Protein AF-A0A4C1VPC6-F1 (afdb_monomer_lite)

Secondary structure (DSSP, 8-state):
-GGGGGT-HHHHHHHHHHHHHHGGG--HHHHGGGGG-SSS-HHHHHHHHHHTT--------SS----TTGGGTGGGT--GGGG--GGGGHHHHHTT---GGGGS-GGGGGG-HHHHHHHHHHHT----HHHHHHHTT-

Organism: Eumeta variegata (NCBI:txid151549)

pLDDT: mean 81.81, std 13.41, range [38.28, 95.94]

Radius of gyration: 16.87 Å; chains: 1; bounding box: 41×34×41 Å

Foldseek 3Di:
DVVCCVVPVVVVLVVLVVVLVVQQPQFQQVLLLCLLDPPDDQVLNVLLLVQLPDADDDDPDRTDHQDPVNSPPVVVVDDSSVRHHVCNCVNCVVVVQDPVCSVPRSVCLVVDPSNVVVSVVSVPDDPVVVVVVVVVVD

Structure (mmCIF, N/CA/C/O backbone):
data_AF-A0A4C1VPC6-F1
#
_entry.id   AF-A0A4C1VPC6-F1
#
loop_
_atom_site.group_PDB
_atom_site.id
_atom_site.type_symbol
_atom_site.label_atom_id
_atom_site.label_alt_id
_atom_site.label_comp_id
_atom_site.label_asym_id
_atom_site.label_entity_id
_atom_site.label_seq_id
_atom_site.pdbx_PDB_ins_code
_atom_site.Cartn_x
_atom_site.Cartn_y
_atom_site.Cartn_z
_atom_site.occupancy
_atom_site.B_iso_or_equiv
_atom_site.auth_seq_id
_atom_site.auth_comp_id
_atom_site.auth_asym_id
_atom_site.auth_atom_id
_atom_site.pdbx_PDB_model_num
ATOM 1 N N . MET A 1 1 ? -14.997 5.340 7.291 1.00 75.00 1 MET A N 1
ATOM 2 C CA . MET A 1 1 ? -15.372 4.822 8.629 1.00 75.00 1 MET A CA 1
ATOM 3 C C . MET A 1 1 ? -15.442 5.927 9.679 1.00 75.00 1 MET A C 1
ATOM 5 O O . MET A 1 1 ? -16.533 6.141 10.182 1.00 75.00 1 MET A O 1
ATOM 9 N N . LYS A 1 2 ? -14.388 6.727 9.920 1.00 80.25 2 LYS A N 1
ATOM 10 C CA . LYS A 1 2 ? -14.437 7.823 10.917 1.00 80.25 2 LYS A CA 1
ATOM 11 C C . LYS A 1 2 ? -15.614 8.786 10.740 1.00 80.25 2 LYS A C 1
ATOM 13 O O . LYS A 1 2 ? -16.361 9.024 11.676 1.00 80.25 2 LYS A O 1
ATOM 18 N N . ALA A 1 3 ? -15.848 9.265 9.517 1.00 86.12 3 ALA A N 1
ATOM 19 C CA . ALA A 1 3 ? -16.985 10.143 9.220 1.00 86.12 3 ALA A CA 1
ATOM 20 C C . ALA A 1 3 ? -18.351 9.492 9.543 1.00 86.12 3 ALA A C 1
ATOM 22 O O . ALA A 1 3 ? -19.269 10.169 10.000 1.00 86.12 3 ALA A O 1
ATOM 23 N N . TYR A 1 4 ? -18.466 8.168 9.383 1.00 88.88 4 TYR A N 1
ATOM 24 C CA . TYR A 1 4 ? -19.689 7.406 9.659 1.00 88.88 4 TYR A CA 1
ATOM 25 C C . TYR A 1 4 ? -19.939 7.200 11.162 1.00 88.88 4 TYR A C 1
ATOM 27 O O . TYR A 1 4 ? -21.060 6.897 11.553 1.00 88.88 4 TYR A O 1
ATOM 35 N N . GLU A 1 5 ? -18.946 7.433 12.032 1.00 88.62 5 GLU A N 1
ATOM 36 C CA . GLU A 1 5 ? -19.159 7.418 13.490 1.00 88.62 5 GLU A CA 1
ATOM 37 C C . GLU A 1 5 ? -20.192 8.460 13.939 1.00 88.62 5 GLU A C 1
ATOM 39 O O . GLU A 1 5 ? -20.821 8.279 14.980 1.00 88.62 5 GLU A O 1
ATOM 44 N N . THR A 1 6 ? -20.383 9.526 13.151 1.00 92.12 6 THR A N 1
ATOM 45 C CA . THR A 1 6 ? -21.411 10.551 13.396 1.00 92.12 6 THR A CA 1
ATOM 46 C C . THR A 1 6 ? -22.830 10.067 13.088 1.00 92.12 6 THR A C 1
ATOM 48 O O . THR A 1 6 ? -23.786 10.639 13.603 1.00 92.12 6 THR A O 1
ATOM 51 N N . VAL A 1 7 ? -22.964 9.009 12.279 1.00 95.25 7 VAL A N 1
ATOM 52 C CA . VAL A 1 7 ? -24.240 8.388 11.900 1.00 95.25 7 VAL A CA 1
ATOM 53 C C . VAL A 1 7 ? -24.546 7.217 12.829 1.00 95.25 7 VAL A C 1
ATOM 55 O O . VAL A 1 7 ? -25.583 7.204 13.483 1.00 95.25 7 VAL A O 1
ATOM 58 N N . ASP A 1 8 ? -23.627 6.253 12.923 1.00 94.50 8 ASP A N 1
ATOM 59 C CA . ASP A 1 8 ? -23.740 5.120 13.838 1.00 94.50 8 ASP A CA 1
ATOM 60 C C . ASP A 1 8 ? -22.357 4.698 14.346 1.00 94.50 8 ASP A C 1
ATOM 62 O O . ASP A 1 8 ? -21.546 4.071 13.654 1.00 94.50 8 ASP A O 1
ATOM 66 N N . LYS A 1 9 ? -22.098 5.035 15.609 1.00 90.31 9 LYS A N 1
ATOM 67 C CA . LYS A 1 9 ? -20.840 4.724 16.289 1.00 90.31 9 LYS A CA 1
ATOM 68 C C . LYS A 1 9 ? -20.622 3.222 16.467 1.00 90.31 9 LYS A C 1
ATOM 70 O O . LYS A 1 9 ? -19.478 2.774 16.432 1.00 90.31 9 LYS A O 1
ATOM 75 N N . THR A 1 10 ? -21.681 2.449 16.684 1.00 91.25 10 THR A N 1
ATOM 76 C CA . THR A 1 10 ? -21.588 1.010 16.952 1.00 91.25 10 THR A CA 1
ATOM 77 C C . THR A 1 10 ? -21.220 0.266 15.677 1.00 91.25 10 THR A C 1
ATOM 79 O O . THR A 1 10 ? -20.250 -0.492 15.673 1.00 91.25 10 THR A O 1
ATOM 82 N N . ILE A 1 11 ? -21.930 0.542 14.580 1.00 91.31 11 ILE A N 1
ATOM 83 C CA . ILE A 1 11 ? -21.644 -0.051 13.269 1.00 91.31 11 ILE A CA 1
ATOM 84 C C . ILE A 1 11 ? -20.263 0.383 12.783 1.00 91.31 11 ILE A C 1
ATOM 86 O O . ILE A 1 11 ? -19.488 -0.459 12.336 1.00 91.31 11 ILE A O 1
ATOM 90 N N . SER A 1 12 ? -19.919 1.668 12.916 1.00 88.81 12 SER A N 1
ATOM 91 C CA . SER A 1 12 ? -18.601 2.158 12.500 1.00 88.81 12 SER A CA 1
ATOM 92 C C . SER A 1 12 ? -17.463 1.438 13.232 1.00 88.81 12 SER A C 1
ATOM 94 O O . SER A 1 12 ? -16.517 0.968 12.600 1.00 88.81 12 SER A O 1
ATOM 96 N N . LYS A 1 13 ? -17.588 1.264 14.556 1.00 85.25 13 LYS A N 1
ATOM 97 C CA . LYS A 1 13 ? -16.609 0.517 15.359 1.00 85.25 13 LYS A CA 1
ATOM 98 C C . LYS A 1 13 ? -16.529 -0.955 14.970 1.00 85.25 13 LYS A C 1
ATOM 100 O O . LYS A 1 13 ? -15.425 -1.475 14.844 1.00 85.25 13 LYS A O 1
ATOM 105 N N . ALA A 1 14 ? -17.667 -1.618 14.768 1.00 86.88 14 ALA A N 1
ATOM 106 C CA . ALA A 1 14 ? -17.693 -3.019 14.354 1.00 86.88 14 ALA A CA 1
ATOM 107 C C . ALA A 1 14 ? -17.034 -3.215 12.975 1.00 86.88 14 ALA A C 1
ATOM 109 O O . ALA A 1 14 ? -16.225 -4.126 12.798 1.00 86.88 14 ALA A O 1
ATOM 110 N N . ALA A 1 15 ? -17.318 -2.321 12.021 1.00 87.06 15 ALA A N 1
ATOM 111 C CA . ALA A 1 15 ? -16.702 -2.324 10.697 1.00 87.06 15 ALA A CA 1
ATOM 112 C C . ALA A 1 15 ? -15.187 -2.085 10.771 1.00 87.06 15 ALA A C 1
ATOM 114 O O . ALA A 1 15 ? -14.421 -2.825 10.153 1.00 87.06 15 ALA A O 1
ATOM 115 N N . LEU A 1 16 ? -14.743 -1.111 11.576 1.00 83.75 16 LEU A N 1
ATOM 116 C CA . LEU A 1 16 ? -13.321 -0.840 11.778 1.00 83.75 16 LEU A CA 1
ATOM 117 C C . LEU A 1 16 ? -12.613 -2.039 12.405 1.00 83.75 16 LEU A C 1
ATOM 119 O O . LEU A 1 16 ? -11.565 -2.453 11.919 1.00 83.75 16 LEU A O 1
ATOM 123 N N . GLN A 1 17 ? -13.200 -2.640 13.440 1.00 81.81 17 GLN A N 1
ATOM 124 C CA . GLN A 1 17 ? -12.642 -3.826 14.080 1.00 81.81 17 GLN A CA 1
ATOM 125 C C . GLN A 1 17 ? -12.487 -4.976 13.079 1.00 81.81 17 GLN A C 1
ATOM 127 O O . GLN A 1 17 ? -11.456 -5.650 13.086 1.00 81.81 17 GLN A O 1
ATOM 132 N N . LYS A 1 18 ? -13.468 -5.177 12.188 1.00 84.00 18 LYS A N 1
ATOM 133 C CA . LYS A 1 18 ? -13.371 -6.195 11.138 1.00 84.00 18 LYS A CA 1
ATOM 134 C C . LYS A 1 18 ? -12.280 -5.861 10.119 1.00 84.00 18 LYS A C 1
ATOM 136 O O . LYS A 1 18 ? -11.471 -6.727 9.810 1.00 84.00 18 LYS A O 1
ATOM 141 N N . PHE A 1 19 ? -12.195 -4.611 9.666 1.00 82.44 19 PHE A N 1
ATOM 142 C CA . PHE A 1 19 ? -11.129 -4.142 8.774 1.00 82.44 19 PHE A CA 1
ATOM 143 C C . PHE A 1 19 ? -9.730 -4.373 9.364 1.00 82.44 19 PHE A C 1
ATOM 145 O O . PHE A 1 19 ? -8.832 -4.850 8.678 1.00 82.44 19 PHE A O 1
ATOM 152 N N . CYS A 1 20 ? -9.555 -4.118 10.659 1.00 80.12 20 CYS A N 1
ATOM 153 C CA . CYS A 1 20 ? -8.275 -4.292 11.344 1.00 80.12 20 CYS A CA 1
ATOM 154 C C . CYS A 1 20 ? -7.796 -5.748 11.370 1.00 80.12 20 CYS A C 1
ATOM 156 O O . CYS A 1 20 ? -6.593 -5.989 11.335 1.00 80.12 20 CYS A O 1
ATOM 158 N N . GLN A 1 21 ? -8.716 -6.718 11.378 1.00 78.19 21 GLN A N 1
ATOM 159 C CA . GLN A 1 21 ? -8.361 -8.136 11.252 1.00 78.19 21 GLN A CA 1
ATOM 160 C C . GLN A 1 21 ? -7.741 -8.441 9.882 1.00 78.19 21 GLN A C 1
ATOM 162 O O . GLN A 1 21 ? -6.834 -9.262 9.798 1.00 78.19 21 GLN A O 1
ATOM 167 N N . HIS A 1 22 ? -8.167 -7.742 8.826 1.00 79.00 22 HIS A N 1
ATOM 168 C CA . HIS A 1 22 ? -7.605 -7.906 7.483 1.00 79.00 22 HIS A CA 1
ATOM 169 C C . HIS A 1 22 ? -6.210 -7.283 7.336 1.00 79.00 22 HIS A C 1
ATOM 171 O O . HIS A 1 22 ? -5.448 -7.703 6.468 1.00 79.00 22 HIS A O 1
ATOM 177 N N . LEU A 1 23 ? -5.819 -6.349 8.215 1.00 79.69 23 LEU A N 1
ATOM 178 C CA . LEU A 1 23 ? -4.463 -5.786 8.211 1.00 79.69 23 LEU A CA 1
ATOM 179 C C . LEU A 1 23 ? -3.389 -6.812 8.591 1.00 79.69 23 LEU A C 1
ATOM 181 O O . LEU A 1 23 ? -2.213 -6.569 8.345 1.00 79.69 23 LEU A O 1
ATOM 185 N N . TRP A 1 24 ? -3.771 -7.979 9.115 1.00 78.00 24 TRP A N 1
ATOM 186 C CA . TRP A 1 24 ? -2.846 -9.092 9.323 1.00 78.00 24 TRP A CA 1
ATOM 187 C C . TRP A 1 24 ? -2.154 -9.532 8.021 1.00 78.00 24 TRP A C 1
ATOM 189 O O . TRP A 1 24 ? -0.990 -9.934 8.041 1.00 78.00 24 TRP A O 1
ATOM 199 N N . TYR A 1 25 ? -2.842 -9.387 6.883 1.00 78.06 25 TYR A N 1
ATOM 200 C CA . TYR A 1 25 ? -2.296 -9.651 5.551 1.00 78.06 25 TYR A CA 1
ATOM 201 C C . TYR A 1 25 ? -1.415 -8.525 5.010 1.00 78.06 25 TYR A C 1
ATOM 203 O O . TYR A 1 25 ? -0.674 -8.728 4.044 1.00 78.06 25 TYR A O 1
ATOM 211 N N . LEU A 1 26 ? -1.474 -7.343 5.623 1.00 82.12 26 LEU A N 1
ATOM 212 C CA . LEU A 1 26 ? -0.661 -6.210 5.228 1.00 82.12 26 LEU A CA 1
ATOM 213 C C . LEU A 1 26 ? 0.739 -6.373 5.823 1.00 82.12 26 LEU A C 1
ATOM 215 O O . LEU A 1 26 ? 0.973 -6.203 7.021 1.00 82.12 26 LEU A O 1
ATOM 219 N N . VAL A 1 27 ? 1.675 -6.727 4.950 1.00 83.81 27 VAL A N 1
ATOM 220 C CA . VAL A 1 27 ? 3.100 -6.859 5.260 1.00 83.81 27 VAL A CA 1
ATOM 221 C C . VAL A 1 27 ? 3.905 -5.924 4.373 1.00 83.81 27 VAL A C 1
ATOM 223 O O . VAL A 1 27 ? 3.476 -5.613 3.261 1.00 83.81 27 VAL A O 1
ATOM 226 N N . ASP A 1 28 ? 5.101 -5.544 4.818 1.00 82.62 28 ASP A N 1
ATOM 227 C CA . ASP A 1 28 ? 6.007 -4.638 4.101 1.00 82.62 28 ASP A CA 1
ATOM 228 C C . ASP A 1 28 ? 6.181 -5.012 2.618 1.00 82.62 28 ASP A C 1
ATOM 230 O O . ASP A 1 28 ? 6.179 -4.139 1.748 1.00 82.62 28 ASP A O 1
ATOM 234 N N . GLU A 1 29 ? 6.335 -6.310 2.324 1.00 86.19 29 GLU A N 1
ATOM 235 C CA . GLU A 1 29 ? 6.497 -6.827 0.959 1.00 86.19 29 GLU A CA 1
ATOM 236 C C . GLU A 1 29 ? 5.264 -6.550 0.090 1.00 86.19 29 GLU A C 1
ATOM 238 O O . GLU A 1 29 ? 5.429 -6.195 -1.067 1.00 86.19 29 GLU A O 1
ATOM 243 N N . VAL A 1 30 ? 4.046 -6.669 0.623 1.00 86.50 30 VAL A N 1
ATOM 244 C CA . VAL A 1 30 ? 2.801 -6.481 -0.143 1.00 86.50 30 VAL A CA 1
ATOM 245 C C . VAL A 1 30 ? 2.414 -5.005 -0.211 1.00 86.50 30 VAL A C 1
ATOM 247 O O . VAL A 1 30 ? 1.936 -4.549 -1.245 1.00 86.50 30 VAL A O 1
ATOM 250 N N . ALA A 1 31 ? 2.691 -4.229 0.841 1.00 90.19 31 ALA A N 1
ATOM 251 C CA . ALA A 1 31 ? 2.414 -2.795 0.877 1.00 90.19 31 ALA A CA 1
ATOM 252 C C . ALA A 1 31 ? 3.095 -2.042 -0.280 1.00 90.19 31 ALA A C 1
ATOM 254 O O . ALA A 1 31 ? 2.524 -1.095 -0.817 1.00 90.19 31 ALA A O 1
ATOM 255 N N . VAL A 1 32 ? 4.274 -2.490 -0.731 1.00 92.00 32 VAL A N 1
ATOM 256 C CA . VAL A 1 32 ? 4.992 -1.865 -1.857 1.00 92.00 32 VAL A CA 1
ATOM 257 C C . VAL A 1 32 ? 4.260 -1.975 -3.189 1.00 92.00 32 VAL A C 1
ATOM 259 O O . VAL A 1 32 ? 4.539 -1.188 -4.086 1.00 92.00 32 VAL A O 1
ATOM 262 N N . LEU A 1 33 ? 3.317 -2.912 -3.335 1.00 91.06 33 LEU A N 1
ATOM 263 C CA . LEU A 1 33 ? 2.535 -3.058 -4.564 1.00 91.06 33 LEU A CA 1
ATOM 264 C C . LEU A 1 33 ? 1.644 -1.840 -4.831 1.00 91.06 33 LEU A C 1
ATOM 266 O O . LEU A 1 33 ? 1.313 -1.575 -5.983 1.00 91.06 33 LEU A O 1
ATOM 270 N N . SER A 1 34 ? 1.350 -1.048 -3.797 1.00 92.56 34 SER A N 1
ATOM 271 C CA . SER A 1 34 ? 0.630 0.226 -3.906 1.00 92.56 34 SER A CA 1
ATOM 272 C C . SER A 1 34 ? 1.287 1.233 -4.860 1.00 92.56 34 SER A C 1
ATOM 274 O O . SER A 1 34 ? 0.606 2.107 -5.387 1.00 92.56 34 SER A O 1
ATOM 276 N N . VAL A 1 35 ? 2.585 1.100 -5.181 1.00 93.56 35 VAL A N 1
ATOM 277 C CA . VAL A 1 35 ? 3.233 1.948 -6.204 1.00 93.56 35 VAL A CA 1
ATOM 278 C C . VAL A 1 35 ? 2.657 1.746 -7.609 1.00 93.56 35 VAL A C 1
ATOM 280 O O . VAL A 1 35 ? 2.823 2.618 -8.461 1.00 93.56 35 VAL A O 1
ATOM 283 N N . PHE A 1 36 ? 2.004 0.608 -7.854 1.00 92.31 36 PHE A N 1
ATOM 284 C CA . PHE A 1 36 ? 1.369 0.263 -9.126 1.00 92.31 36 PHE A CA 1
ATOM 285 C C . PHE A 1 36 ? -0.125 0.596 -9.164 1.00 92.31 36 PHE A C 1
ATOM 287 O O . PHE A 1 36 ? -0.717 0.531 -10.241 1.00 92.31 36 PHE A O 1
ATOM 294 N N . ASP A 1 37 ? -0.710 0.955 -8.023 1.00 91.62 37 ASP A N 1
ATOM 295 C CA . ASP A 1 37 ? -2.109 1.345 -7.906 1.00 91.62 37 ASP A CA 1
ATOM 296 C 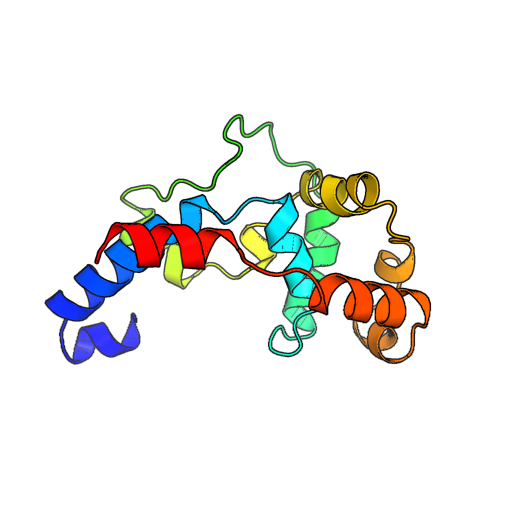C . ASP A 1 37 ? -2.312 2.757 -8.482 1.00 91.62 37 ASP A C 1
ATOM 298 O O . ASP A 1 37 ? -1.509 3.669 -8.243 1.00 91.62 37 ASP A O 1
ATOM 302 N N . ASP A 1 38 ? -3.355 2.928 -9.290 1.00 91.38 38 ASP A N 1
ATOM 303 C CA . ASP A 1 38 ? -3.693 4.208 -9.914 1.00 91.38 38 ASP A CA 1
ATOM 304 C C . ASP A 1 38 ? -4.423 5.150 -8.948 1.00 91.38 38 ASP A C 1
ATOM 306 O O . ASP A 1 38 ? -4.334 6.365 -9.127 1.00 91.38 38 ASP A O 1
ATOM 310 N N . ASP A 1 39 ? -5.039 4.616 -7.887 1.00 92.88 39 ASP A N 1
ATOM 311 C CA . ASP A 1 39 ? -5.714 5.399 -6.846 1.00 92.88 39 ASP A CA 1
ATOM 312 C C . ASP A 1 39 ? -4.729 5.996 -5.824 1.00 92.88 39 ASP A C 1
ATOM 314 O O . ASP A 1 39 ? -5.077 6.909 -5.074 1.00 92.88 39 ASP A O 1
ATOM 318 N N . VAL A 1 40 ? -3.477 5.524 -5.806 1.00 94.06 40 VAL A N 1
ATOM 319 C CA . VAL A 1 40 ? -2.418 6.091 -4.960 1.00 94.06 40 VAL A CA 1
ATOM 320 C C . VAL A 1 40 ? -1.796 7.293 -5.659 1.00 94.06 40 VAL A C 1
ATOM 322 O O . VAL A 1 40 ? -1.185 7.181 -6.732 1.00 94.06 40 VAL A O 1
ATOM 325 N N . ASP A 1 41 ? -1.910 8.456 -5.026 1.00 94.94 41 ASP A N 1
ATOM 326 C CA . ASP A 1 41 ? -1.429 9.709 -5.585 1.00 94.94 41 ASP A CA 1
ATOM 327 C C . ASP A 1 41 ? 0.110 9.798 -5.625 1.00 94.94 41 ASP A C 1
ATOM 329 O O . ASP A 1 41 ? 0.866 9.000 -5.055 1.00 94.94 41 ASP A O 1
ATOM 333 N N . GLN A 1 42 ? 0.594 10.799 -6.357 1.00 94.94 42 GLN A N 1
ATOM 334 C CA . GLN A 1 42 ? 2.021 10.985 -6.585 1.00 94.94 42 GLN A CA 1
ATOM 335 C C . GLN A 1 42 ? 2.788 11.355 -5.305 1.00 94.94 42 GLN A C 1
ATOM 337 O O . GLN A 1 42 ? 3.940 10.944 -5.155 1.00 94.94 42 GLN A O 1
ATOM 342 N N . GLU A 1 43 ? 2.188 12.123 -4.392 1.00 95.88 43 GLU A N 1
ATOM 343 C CA . GLU A 1 43 ? 2.818 12.517 -3.131 1.00 95.88 43 GLU A CA 1
ATOM 344 C C . GLU A 1 43 ? 3.065 11.283 -2.260 1.00 95.88 43 GLU A C 1
ATOM 346 O O . GLU A 1 43 ? 4.175 11.083 -1.753 1.00 95.88 43 GLU A O 1
ATOM 351 N N . THR A 1 44 ? 2.073 10.401 -2.163 1.00 95.94 44 THR A N 1
ATOM 352 C CA . THR A 1 44 ? 2.200 9.146 -1.422 1.00 95.94 44 THR A CA 1
ATOM 353 C C . THR A 1 44 ? 3.200 8.196 -2.082 1.00 95.94 44 THR A C 1
ATOM 355 O O . THR A 1 44 ? 4.063 7.651 -1.390 1.00 95.94 44 THR A O 1
ATOM 358 N N . LYS A 1 45 ? 3.241 8.099 -3.419 1.00 95.88 45 LYS A N 1
ATOM 359 C CA . LYS A 1 45 ? 4.303 7.356 -4.137 1.00 95.88 45 LYS A CA 1
ATOM 360 C C . LYS A 1 45 ? 5.711 7.869 -3.816 1.00 95.88 45 LYS A C 1
ATOM 362 O O . LYS A 1 45 ? 6.627 7.067 -3.620 1.00 95.88 45 LYS A O 1
ATOM 367 N N . ILE A 1 46 ? 5.899 9.184 -3.695 1.00 95.75 46 ILE A N 1
ATOM 368 C CA . ILE A 1 46 ? 7.182 9.776 -3.278 1.00 95.75 46 ILE A CA 1
ATOM 369 C C . ILE A 1 46 ? 7.533 9.365 -1.838 1.00 95.75 46 ILE A C 1
ATOM 371 O O . ILE A 1 46 ? 8.680 8.993 -1.569 1.00 95.75 46 ILE A O 1
ATOM 375 N N . LYS A 1 47 ? 6.564 9.393 -0.912 1.00 95.19 47 LYS A N 1
ATOM 376 C CA . LYS A 1 47 ? 6.765 8.953 0.483 1.00 95.19 47 LYS A CA 1
ATOM 377 C C . LYS A 1 47 ? 7.140 7.471 0.561 1.00 95.19 47 LYS A C 1
ATOM 379 O O . LYS A 1 47 ? 8.092 7.138 1.267 1.00 95.19 47 LYS A O 1
ATOM 384 N N . ILE A 1 48 ? 6.484 6.611 -0.225 1.00 94.31 48 ILE A N 1
ATOM 385 C CA . ILE A 1 48 ? 6.821 5.183 -0.343 1.00 94.31 48 ILE A CA 1
ATOM 386 C C . ILE A 1 48 ? 8.292 5.023 -0.750 1.00 94.31 48 ILE A C 1
ATOM 388 O O . ILE A 1 48 ? 9.061 4.391 -0.027 1.00 94.31 48 ILE A O 1
ATOM 392 N N . VAL A 1 49 ? 8.724 5.650 -1.852 1.00 93.81 49 VAL A N 1
ATOM 393 C CA . VAL A 1 49 ? 10.118 5.563 -2.337 1.00 93.81 49 VAL A CA 1
ATOM 394 C C . VAL A 1 49 ? 11.117 6.071 -1.296 1.00 93.81 49 VAL A C 1
ATOM 396 O O . VAL A 1 49 ? 12.179 5.477 -1.105 1.00 93.81 49 VAL A O 1
ATOM 399 N N . LYS A 1 50 ? 10.771 7.132 -0.562 1.00 92.62 50 LYS A N 1
ATOM 400 C CA . LYS A 1 50 ? 11.596 7.634 0.543 1.00 92.62 50 LYS A CA 1
ATOM 401 C C . LYS A 1 50 ? 11.709 6.613 1.681 1.00 92.62 50 LYS A C 1
ATOM 403 O O . LYS A 1 50 ? 12.804 6.409 2.205 1.00 92.62 50 LYS A O 1
ATOM 408 N N . ASN A 1 51 ? 10.608 5.966 2.062 1.00 91.44 51 ASN A N 1
ATOM 409 C CA . ASN A 1 51 ? 10.574 4.982 3.149 1.00 91.44 51 ASN A CA 1
ATOM 410 C C . ASN A 1 51 ? 11.280 3.668 2.777 1.00 91.44 51 ASN A C 1
ATOM 412 O O . ASN A 1 51 ? 11.887 3.043 3.642 1.00 91.44 51 ASN A O 1
ATOM 416 N N . LEU A 1 52 ? 11.327 3.310 1.489 1.00 90.50 52 LEU A N 1
ATOM 417 C CA . LEU A 1 52 ? 12.102 2.175 0.972 1.00 90.50 52 LEU A CA 1
ATOM 418 C C . LEU A 1 52 ? 13.613 2.270 1.264 1.00 90.50 52 LEU A C 1
ATOM 420 O O . LEU A 1 52 ? 14.322 1.261 1.213 1.00 90.50 52 LEU A O 1
ATOM 424 N N . SER A 1 53 ? 14.125 3.469 1.541 1.00 84.81 53 SER A N 1
ATOM 425 C CA . SER A 1 53 ? 15.534 3.711 1.877 1.00 84.81 53 SER A CA 1
ATOM 426 C C . SER A 1 53 ? 15.773 3.932 3.371 1.00 84.81 53 SER A C 1
ATOM 428 O O . SER A 1 53 ? 16.925 4.044 3.782 1.00 84.81 53 SER A O 1
ATOM 430 N N . LYS A 1 54 ? 14.719 3.986 4.194 1.00 82.56 54 LYS A N 1
ATOM 431 C CA . LYS A 1 54 ? 14.855 4.107 5.647 1.00 82.56 54 LYS A CA 1
ATOM 432 C C . LYS A 1 54 ? 15.137 2.735 6.249 1.00 82.56 54 LYS A C 1
ATOM 434 O O . LYS A 1 54 ? 14.369 1.790 6.065 1.00 82.56 54 LYS A O 1
ATOM 439 N N . GLU A 1 55 ? 16.230 2.633 6.992 1.00 67.44 55 GLU A N 1
ATOM 440 C CA . GLU A 1 55 ? 16.434 1.504 7.890 1.00 67.44 55 GLU A CA 1
ATOM 441 C C . GLU A 1 55 ? 15.499 1.667 9.085 1.00 67.44 55 GLU A C 1
ATOM 443 O O . GLU A 1 55 ? 15.630 2.604 9.871 1.00 67.44 55 GLU A O 1
ATOM 448 N N . ASN A 1 56 ? 14.527 0.767 9.202 1.00 63.72 56 ASN A N 1
ATOM 449 C CA . ASN A 1 56 ? 13.723 0.673 10.409 1.00 63.72 56 ASN A CA 1
ATOM 450 C C . ASN A 1 56 ? 14.435 -0.249 11.411 1.00 63.72 56 ASN A C 1
ATOM 452 O O . ASN A 1 56 ? 15.060 -1.233 10.994 1.00 63.72 56 ASN A O 1
ATOM 456 N N . PRO A 1 57 ? 14.328 0.022 12.726 1.00 55.72 57 PRO A N 1
ATOM 457 C CA . PRO A 1 57 ? 14.782 -0.919 13.741 1.00 55.72 57 PRO A CA 1
ATOM 458 C C . PRO A 1 57 ? 14.117 -2.287 13.512 1.00 55.72 57 PRO A C 1
ATOM 460 O O . PRO A 1 57 ? 13.005 -2.347 12.975 1.00 55.72 57 PRO A O 1
ATOM 463 N N . PRO A 1 58 ? 14.776 -3.399 13.874 1.00 51.19 58 PRO A N 1
ATOM 464 C CA . PRO A 1 58 ? 14.275 -4.735 13.589 1.00 51.19 58 PRO A CA 1
ATOM 465 C C . PRO A 1 58 ? 12.939 -4.972 14.301 1.00 51.19 58 PRO A C 1
ATOM 467 O O . PRO A 1 58 ? 12.887 -5.341 15.470 1.00 51.19 58 PRO A O 1
ATOM 470 N N . VAL A 1 59 ? 11.840 -4.781 13.575 1.00 55.62 59 VAL A N 1
ATOM 471 C CA . VAL A 1 59 ? 10.527 -5.273 13.984 1.00 55.62 59 VAL A CA 1
ATOM 472 C C . VAL A 1 59 ? 10.502 -6.767 13.662 1.00 55.62 59 VAL A C 1
ATOM 474 O O . VAL A 1 59 ? 10.692 -7.171 12.509 1.00 55.62 59 VAL A O 1
ATOM 477 N N . TYR A 1 60 ? 10.358 -7.585 14.707 1.00 49.97 60 TYR A N 1
ATOM 478 C CA . TYR A 1 60 ? 10.397 -9.050 14.635 1.00 49.97 60 TYR A CA 1
ATOM 479 C C . TYR A 1 60 ? 9.081 -9.673 14.139 1.00 49.97 60 TYR A C 1
ATOM 481 O O . TYR A 1 60 ? 9.051 -10.868 13.844 1.00 49.97 60 TYR A O 1
ATOM 489 N N . SER A 1 61 ? 7.997 -8.899 14.008 1.00 55.56 61 SER A N 1
ATOM 490 C CA . SER A 1 61 ? 6.739 -9.390 13.443 1.00 55.56 61 SER A CA 1
ATOM 491 C C . SER A 1 61 ? 6.729 -9.246 11.921 1.00 55.56 61 SER A C 1
ATOM 493 O O . SER A 1 61 ? 7.008 -8.183 11.374 1.00 55.56 61 SER A O 1
ATOM 495 N N . LYS A 1 62 ? 6.397 -10.339 11.226 1.00 64.88 62 LYS A N 1
ATOM 496 C CA . LYS A 1 62 ? 6.179 -10.335 9.769 1.00 64.88 62 LYS A CA 1
ATOM 497 C C . LYS A 1 62 ? 4.848 -9.692 9.371 1.00 64.88 62 LYS A C 1
ATOM 499 O O . LYS A 1 62 ? 4.711 -9.310 8.220 1.00 64.88 62 LYS A O 1
ATOM 504 N N . HIS A 1 63 ? 3.903 -9.596 10.306 1.00 70.81 63 HIS A N 1
ATOM 505 C CA . HIS A 1 63 ? 2.547 -9.093 10.089 1.00 70.81 63 HIS A CA 1
ATOM 506 C C . HIS A 1 63 ? 2.315 -7.800 10.866 1.00 70.81 63 HIS A C 1
ATOM 508 O O . HIS A 1 63 ? 2.848 -7.639 11.973 1.00 70.81 63 HIS A O 1
ATOM 514 N N . TYR A 1 64 ? 1.490 -6.916 10.305 1.00 73.25 64 TYR A N 1
ATOM 515 C CA . TYR A 1 64 ? 0.962 -5.778 11.040 1.00 73.25 64 TYR A CA 1
ATOM 516 C C . TYR A 1 64 ? -0.113 -6.259 12.021 1.00 73.25 64 TYR A C 1
ATOM 518 O O . TYR A 1 64 ? -1.109 -6.870 11.636 1.00 73.25 64 TYR A O 1
ATOM 526 N N . ILE A 1 65 ? 0.111 -6.006 13.309 1.00 73.44 65 ILE A N 1
ATOM 527 C CA . ILE A 1 65 ? -0.847 -6.296 14.375 1.00 73.44 65 ILE A CA 1
ATOM 528 C C . ILE A 1 65 ? -1.231 -4.945 14.979 1.00 73.44 65 ILE A C 1
ATOM 530 O O . ILE A 1 65 ? -0.402 -4.354 15.675 1.00 73.44 65 ILE A O 1
ATOM 534 N N . PRO A 1 66 ? -2.442 -4.433 14.700 1.00 70.25 66 PRO A N 1
ATOM 535 C CA . PRO A 1 66 ? -2.911 -3.193 15.298 1.00 70.25 66 PRO A CA 1
ATOM 536 C C . PRO A 1 66 ? -2.952 -3.337 16.823 1.00 70.25 66 PRO A C 1
ATOM 538 O O . PRO A 1 66 ? -3.514 -4.303 17.345 1.00 70.25 66 PRO A O 1
ATOM 541 N N . SER A 1 67 ? -2.380 -2.380 17.550 1.00 71.50 67 SER A N 1
ATOM 542 C CA . SER A 1 67 ? -2.588 -2.270 18.994 1.00 71.50 67 SER A CA 1
ATOM 543 C C . SER A 1 67 ? -4.007 -1.776 19.305 1.00 71.50 67 SER A C 1
ATOM 545 O O . SER A 1 67 ? -4.692 -1.218 18.447 1.00 71.50 67 SER A O 1
ATOM 547 N N . ASN A 1 68 ? -4.459 -1.920 20.556 1.00 67.62 68 ASN A N 1
ATOM 548 C CA . ASN A 1 68 ? -5.736 -1.332 20.975 1.00 67.62 68 ASN A CA 1
ATOM 549 C C . ASN A 1 68 ? -5.761 0.195 20.780 1.00 67.62 68 ASN A C 1
ATOM 551 O O . ASN A 1 68 ? -6.817 0.739 20.487 1.00 67.62 68 ASN A O 1
ATOM 555 N N . GLU A 1 69 ? -4.625 0.884 20.897 1.00 65.44 69 GLU A N 1
ATOM 556 C CA . GLU A 1 69 ? -4.523 2.325 20.623 1.00 65.44 69 GLU A CA 1
ATOM 557 C C . GLU A 1 69 ? -4.634 2.628 19.119 1.00 65.44 69 GLU A C 1
ATOM 559 O O . GLU A 1 69 ? -5.278 3.607 18.731 1.00 65.44 69 GLU A O 1
ATOM 564 N N . ASP A 1 70 ? -4.109 1.745 18.259 1.00 66.12 70 ASP A N 1
ATOM 565 C CA . ASP A 1 70 ? -4.255 1.868 16.804 1.00 66.12 70 ASP A CA 1
ATOM 566 C C . ASP A 1 70 ? -5.721 1.788 16.355 1.00 66.12 70 ASP A C 1
ATOM 568 O O . ASP A 1 70 ? -6.132 2.533 15.459 1.00 66.12 70 ASP A O 1
ATOM 572 N N . LEU A 1 71 ? -6.524 0.946 17.021 1.00 65.50 71 LEU A N 1
ATOM 573 C CA . LEU A 1 71 ? -7.955 0.761 16.743 1.00 65.50 71 LEU A CA 1
ATOM 574 C C . LEU A 1 71 ? -8.806 2.010 17.021 1.00 65.50 71 LEU A C 1
ATOM 576 O O . LEU A 1 71 ? -9.905 2.121 16.483 1.00 65.50 71 LEU A O 1
ATOM 580 N N . TYR A 1 72 ? -8.338 2.939 17.860 1.00 63.25 72 TYR A N 1
ATOM 581 C CA . TYR A 1 72 ? -9.138 4.084 18.315 1.00 63.25 72 TYR A CA 1
ATOM 582 C C . TYR A 1 72 ? -8.675 5.445 17.784 1.00 63.25 72 TYR A C 1
ATOM 584 O O . TYR A 1 72 ? -9.297 6.459 18.106 1.00 63.25 72 TYR A O 1
ATOM 592 N N . GLY A 1 73 ? -7.649 5.503 16.931 1.00 65.81 73 GLY A N 1
ATOM 593 C CA . GLY A 1 73 ? -7.218 6.785 16.369 1.00 65.81 73 GLY A CA 1
ATOM 594 C C . GLY A 1 73 ? -6.145 6.696 15.298 1.00 65.81 73 GLY A C 1
ATOM 595 O O . GLY A 1 73 ? -6.314 7.302 14.241 1.00 65.81 73 GLY A O 1
ATOM 596 N N . LEU A 1 74 ? -5.088 5.914 15.535 1.00 66.00 74 LEU A N 1
ATOM 597 C CA . LEU A 1 74 ? -3.877 5.981 14.708 1.00 66.00 74 LEU A CA 1
ATOM 598 C C . LEU A 1 74 ? -4.089 5.438 13.294 1.00 66.00 74 LEU A C 1
ATOM 600 O O . LEU A 1 74 ? -3.480 5.947 12.361 1.00 66.00 74 LEU A O 1
ATOM 604 N N . LEU A 1 75 ? -4.976 4.456 13.095 1.00 73.31 75 LEU A N 1
ATOM 605 C CA . LEU A 1 75 ? -5.259 3.945 11.747 1.00 73.31 75 LEU A CA 1
ATOM 606 C C . LEU A 1 75 ? -5.894 4.985 10.822 1.00 73.31 75 LEU A C 1
ATOM 608 O O . LEU A 1 75 ? -5.704 4.912 9.616 1.00 73.31 75 LEU A O 1
ATOM 612 N N . TYR A 1 76 ? -6.620 5.961 11.367 1.00 74.56 76 TYR A N 1
ATOM 613 C CA . TYR A 1 76 ? -7.206 7.036 10.564 1.00 74.56 76 TYR A CA 1
ATOM 614 C C . TYR A 1 76 ? -6.192 8.098 10.138 1.00 74.56 76 TYR A C 1
ATOM 616 O O . TYR A 1 76 ? -6.500 8.914 9.274 1.00 74.56 76 TYR A O 1
ATOM 624 N N . GLU A 1 77 ? -5.025 8.111 10.772 1.00 80.50 77 GLU A N 1
ATOM 625 C CA . GLU A 1 77 ? -3.929 9.038 10.489 1.00 80.50 77 GLU A CA 1
ATOM 626 C C . GLU A 1 77 ? -2.822 8.371 9.669 1.00 80.50 77 GLU A C 1
ATOM 628 O O . GLU A 1 77 ? -1.882 9.042 9.245 1.00 80.50 77 GLU A O 1
ATOM 633 N N . LYS A 1 78 ? -2.926 7.053 9.450 1.00 82.00 78 LYS A N 1
ATOM 634 C CA . LYS A 1 78 ? -1.978 6.290 8.651 1.00 82.00 78 LYS A CA 1
ATOM 635 C C . LYS A 1 78 ? -2.370 6.294 7.182 1.00 82.00 78 LYS A C 1
ATOM 637 O O . LYS A 1 78 ? -3.527 6.077 6.833 1.00 82.00 78 LYS A O 1
ATOM 642 N N . ASP A 1 79 ? -1.362 6.458 6.343 1.00 88.31 79 ASP A N 1
ATOM 643 C CA . ASP A 1 79 ? -1.413 6.224 4.907 1.00 88.31 79 ASP A CA 1
ATOM 644 C C . ASP A 1 79 ? -0.566 4.982 4.563 1.00 88.31 79 ASP A C 1
ATOM 646 O O . ASP A 1 79 ? 0.187 4.459 5.395 1.00 88.31 79 ASP A O 1
ATOM 650 N N . ILE A 1 80 ? -0.689 4.474 3.338 1.00 89.38 80 ILE A N 1
ATOM 651 C CA . ILE A 1 80 ? -0.026 3.245 2.894 1.00 89.38 80 ILE A CA 1
ATOM 652 C C . ILE A 1 80 ? 1.504 3.333 3.005 1.00 89.38 80 ILE A C 1
ATOM 654 O O . ILE A 1 80 ? 2.164 2.328 3.275 1.00 89.38 80 ILE A O 1
ATOM 658 N N . ASP A 1 81 ? 2.082 4.536 2.898 1.00 90.94 81 ASP A N 1
ATOM 659 C CA . ASP A 1 81 ? 3.522 4.749 3.060 1.00 90.94 81 ASP A CA 1
ATOM 660 C C . ASP A 1 81 ? 4.020 4.378 4.466 1.00 90.94 81 ASP A C 1
ATOM 662 O O . ASP A 1 81 ? 5.181 3.992 4.623 1.00 90.94 81 ASP A O 1
ATOM 666 N N . ASN A 1 82 ? 3.156 4.441 5.486 1.00 87.69 82 ASN A N 1
ATOM 667 C CA . ASN A 1 82 ? 3.511 4.091 6.860 1.00 87.69 82 ASN A CA 1
ATOM 668 C C . ASN A 1 82 ? 3.726 2.587 7.069 1.00 87.69 82 ASN A C 1
ATOM 670 O O . ASN A 1 82 ? 4.258 2.194 8.107 1.00 87.69 82 ASN A O 1
ATOM 674 N N . PHE A 1 83 ? 3.343 1.762 6.093 1.00 86.50 83 PHE A N 1
ATOM 675 C CA . PHE A 1 83 ? 3.553 0.313 6.080 1.00 86.50 83 PHE A CA 1
ATOM 676 C C . PHE A 1 83 ? 4.751 -0.095 5.205 1.00 86.50 83 PHE A C 1
ATOM 678 O O . PHE A 1 83 ? 4.953 -1.273 4.925 1.00 86.50 83 PHE A O 1
ATOM 685 N N . ILE A 1 84 ? 5.550 0.877 4.755 1.00 89.62 84 ILE A N 1
ATOM 686 C CA . ILE A 1 84 ? 6.725 0.652 3.913 1.00 89.62 84 ILE A CA 1
ATOM 687 C C . ILE A 1 84 ? 7.999 0.679 4.751 1.00 89.62 84 ILE A C 1
ATOM 689 O O . ILE A 1 84 ? 8.213 1.563 5.583 1.00 89.62 84 ILE A O 1
ATOM 693 N N . SER A 1 85 ? 8.901 -0.253 4.460 1.00 87.75 85 SER A N 1
ATOM 694 C CA . SER A 1 85 ? 10.248 -0.282 5.025 1.00 87.75 85 SER A CA 1
ATOM 695 C C . SER A 1 85 ? 11.280 -0.681 3.972 1.00 87.75 85 SER A C 1
ATOM 697 O O . SER A 1 85 ? 10.946 -1.028 2.839 1.00 87.75 85 SER A O 1
ATOM 699 N N . ASN A 1 86 ? 12.561 -0.707 4.337 1.00 87.88 86 ASN A N 1
ATOM 700 C CA . ASN A 1 86 ? 13.585 -1.308 3.483 1.00 87.88 86 ASN A CA 1
ATOM 701 C C . ASN A 1 86 ? 13.298 -2.788 3.132 1.00 87.88 86 ASN A C 1
ATOM 703 O O . ASN A 1 86 ? 13.657 -3.228 2.036 1.00 87.88 86 ASN A O 1
ATOM 707 N N . LYS A 1 87 ? 12.599 -3.545 3.996 1.00 87.38 87 LYS A N 1
ATOM 708 C CA . LYS A 1 87 ? 12.225 -4.949 3.752 1.00 87.38 87 LYS A CA 1
ATOM 709 C C . LYS A 1 87 ? 11.225 -5.093 2.614 1.00 87.38 87 LYS A C 1
ATOM 711 O O . LYS A 1 87 ? 11.240 -6.126 1.947 1.00 87.38 87 LYS A O 1
ATOM 716 N N . SER A 1 88 ? 10.429 -4.062 2.332 1.00 89.56 88 SER A N 1
ATOM 717 C CA . SER A 1 88 ? 9.514 -4.022 1.189 1.00 89.56 88 SER A CA 1
ATOM 718 C C . SER A 1 88 ? 10.218 -4.325 -0.141 1.00 89.56 88 SER A C 1
ATOM 720 O O . SER A 1 88 ? 9.635 -4.951 -1.025 1.00 89.56 88 SER A O 1
ATOM 722 N N . LYS A 1 89 ? 11.511 -3.982 -0.276 1.00 88.62 89 LYS A N 1
ATOM 723 C CA . LYS A 1 89 ? 12.307 -4.288 -1.481 1.00 88.62 89 LYS A CA 1
ATOM 724 C C . LYS A 1 89 ? 12.511 -5.786 -1.726 1.00 88.62 89 LYS A C 1
ATOM 726 O O . LYS A 1 89 ? 12.820 -6.178 -2.852 1.00 88.62 89 LYS A O 1
ATOM 731 N N . THR A 1 90 ? 12.329 -6.625 -0.704 1.00 88.81 90 THR A N 1
ATOM 732 C CA . THR A 1 90 ? 12.473 -8.086 -0.804 1.00 88.81 90 THR A CA 1
ATOM 733 C C . THR A 1 90 ? 11.517 -8.673 -1.839 1.00 88.81 90 THR A C 1
ATOM 735 O O . THR A 1 90 ? 11.883 -9.628 -2.526 1.00 88.81 90 THR A O 1
ATOM 738 N N . LEU A 1 91 ? 10.336 -8.064 -2.016 1.00 88.56 91 LEU A N 1
ATOM 739 C CA . LEU A 1 91 ? 9.379 -8.472 -3.040 1.00 88.56 91 LEU A CA 1
ATOM 740 C C . LEU A 1 91 ? 10.003 -8.401 -4.443 1.00 88.56 91 LEU A C 1
ATOM 742 O O . LEU A 1 91 ? 9.962 -9.386 -5.180 1.00 88.56 91 LEU A O 1
ATOM 746 N N . PHE A 1 92 ? 10.671 -7.296 -4.791 1.00 88.69 92 PHE A N 1
ATOM 747 C CA . PHE A 1 92 ? 11.301 -7.148 -6.108 1.00 88.69 92 PHE A CA 1
ATOM 748 C C . PHE A 1 92 ? 12.364 -8.219 -6.361 1.00 88.69 92 PHE A C 1
ATOM 750 O O . PHE A 1 92 ? 12.397 -8.817 -7.434 1.00 88.69 92 PHE A O 1
ATOM 757 N N . HIS A 1 93 ? 13.182 -8.529 -5.351 1.00 88.06 93 HIS A N 1
ATOM 758 C CA . HIS A 1 93 ? 14.169 -9.602 -5.453 1.00 88.06 93 HIS A CA 1
ATOM 759 C C . HIS A 1 93 ? 13.502 -10.976 -5.641 1.00 88.06 93 HIS A C 1
ATOM 761 O O . HIS A 1 93 ? 13.906 -11.744 -6.515 1.00 88.06 93 HIS A O 1
ATOM 767 N N . ARG A 1 94 ? 12.456 -11.292 -4.860 1.00 88.06 94 ARG A N 1
ATOM 768 C CA . ARG A 1 94 ? 11.767 -12.595 -4.912 1.00 88.06 94 ARG A CA 1
ATOM 769 C C . ARG A 1 94 ? 11.107 -12.849 -6.269 1.00 88.06 94 ARG A C 1
ATOM 771 O O . ARG A 1 94 ? 11.212 -13.957 -6.787 1.00 88.06 94 ARG A O 1
ATOM 778 N N . PHE A 1 95 ? 10.481 -11.830 -6.856 1.00 85.00 95 PHE A N 1
ATOM 779 C CA . PHE A 1 95 ? 9.848 -11.927 -8.174 1.00 85.00 95 PHE A CA 1
ATOM 780 C C . PHE A 1 95 ? 10.799 -11.626 -9.343 1.00 85.00 95 PHE A C 1
ATOM 782 O O . PHE A 1 95 ? 10.368 -11.655 -10.492 1.00 85.00 95 PHE A O 1
ATOM 789 N N . LYS A 1 96 ? 12.092 -11.378 -9.074 1.00 87.56 96 LYS A N 1
ATOM 790 C CA . LYS A 1 96 ? 13.109 -11.025 -10.084 1.00 87.56 96 LYS A CA 1
ATOM 791 C C . LYS A 1 96 ? 12.697 -9.825 -10.943 1.00 87.56 96 LYS A C 1
ATOM 793 O O . LYS A 1 96 ? 12.869 -9.816 -12.160 1.00 87.56 96 LYS A O 1
ATOM 798 N N . ILE A 1 97 ? 12.134 -8.823 -10.286 1.00 87.81 97 ILE A N 1
ATOM 799 C CA . ILE A 1 97 ? 11.647 -7.600 -10.906 1.00 87.81 97 ILE A CA 1
ATOM 800 C C . ILE A 1 97 ? 12.759 -6.570 -10.946 1.00 87.81 97 ILE A C 1
ATOM 802 O O . ILE A 1 97 ? 13.392 -6.286 -9.928 1.00 87.81 97 ILE A O 1
ATOM 806 N N . ASP A 1 98 ? 12.939 -5.972 -12.120 1.00 87.00 98 ASP A N 1
ATOM 807 C CA . ASP A 1 98 ? 13.746 -4.770 -12.245 1.00 87.00 98 ASP A CA 1
ATOM 808 C C . ASP A 1 98 ? 13.090 -3.627 -11.462 1.00 87.00 98 ASP A C 1
ATOM 810 O O . ASP A 1 98 ? 11.979 -3.194 -11.766 1.00 87.00 98 ASP A O 1
ATOM 814 N N . ASN A 1 99 ? 13.788 -3.146 -10.438 1.00 89.31 99 ASN A N 1
ATOM 815 C CA . ASN A 1 99 ? 13.342 -2.049 -9.588 1.00 89.31 99 ASN A CA 1
ATOM 816 C C . ASN A 1 99 ? 14.096 -0.743 -9.880 1.00 89.31 99 ASN A C 1
ATOM 818 O O . ASN A 1 99 ? 13.973 0.219 -9.121 1.00 89.31 99 ASN A O 1
ATOM 822 N N . SER A 1 100 ? 14.846 -0.683 -10.989 1.00 90.81 100 SER A N 1
ATOM 823 C CA . SER A 1 100 ? 15.606 0.501 -11.406 1.00 90.81 100 SER A CA 1
ATOM 824 C C . SER A 1 100 ? 14.735 1.754 -11.552 1.00 90.81 100 SER A C 1
ATOM 826 O O . SER A 1 100 ? 15.203 2.866 -11.299 1.00 90.81 100 SER A O 1
ATOM 828 N N . PHE A 1 101 ? 13.449 1.579 -11.884 1.00 91.50 101 PHE A N 1
ATOM 829 C CA . PHE A 1 101 ? 12.473 2.662 -11.998 1.00 91.50 101 PHE A CA 1
ATOM 830 C C . PHE A 1 101 ? 12.277 3.440 -10.687 1.00 91.50 101 PHE A C 1
ATOM 832 O O . PHE A 1 101 ? 11.926 4.618 -10.741 1.00 91.50 101 PHE A O 1
ATOM 839 N N . LEU A 1 102 ? 12.554 2.831 -9.525 1.00 92.00 102 LEU A N 1
ATOM 840 C CA . LEU A 1 102 ? 12.480 3.493 -8.217 1.00 92.00 102 LEU A CA 1
ATOM 841 C C . LEU A 1 102 ? 13.494 4.636 -8.069 1.00 92.00 102 LEU A C 1
ATOM 843 O O . LEU A 1 102 ? 13.315 5.496 -7.211 1.00 92.00 102 LEU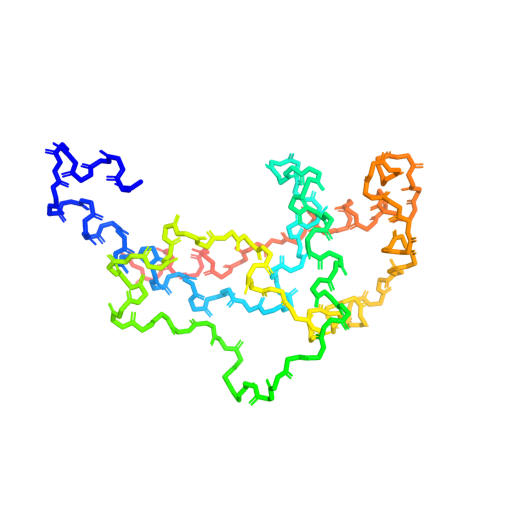 A O 1
ATOM 847 N N . ASN A 1 103 ? 14.546 4.657 -8.894 1.00 91.25 103 ASN A N 1
ATOM 848 C CA . ASN A 1 103 ? 15.527 5.744 -8.916 1.00 91.25 103 ASN A CA 1
ATOM 849 C C . ASN A 1 103 ? 15.024 6.980 -9.679 1.00 91.25 103 ASN A C 1
ATOM 851 O O . ASN A 1 103 ? 15.636 8.043 -9.599 1.00 91.25 103 ASN A O 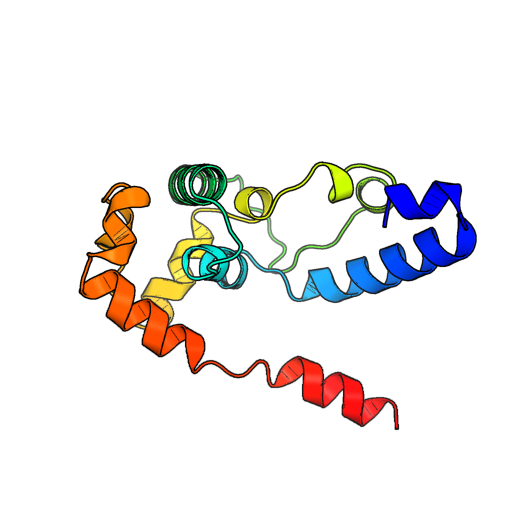1
ATOM 855 N N . ASN A 1 104 ? 13.922 6.848 -10.421 1.00 92.75 104 ASN A N 1
ATOM 856 C CA . ASN A 1 104 ? 13.304 7.939 -11.161 1.00 92.75 104 ASN A CA 1
ATOM 857 C C . ASN A 1 104 ? 12.149 8.551 -10.362 1.00 92.75 104 ASN A C 1
ATOM 859 O O . ASN A 1 104 ? 11.530 7.897 -9.524 1.00 92.75 104 ASN A O 1
ATOM 863 N N . CYS A 1 105 ? 11.813 9.804 -10.669 1.00 92.00 105 CYS A N 1
ATOM 864 C CA . CYS A 1 105 ? 10.666 10.470 -10.058 1.00 92.00 105 CYS A CA 1
ATOM 865 C C . CYS A 1 105 ? 9.356 9.730 -10.405 1.00 92.00 105 CYS A C 1
ATOM 867 O O . CYS A 1 105 ? 9.162 9.419 -11.586 1.00 92.00 105 CYS A O 1
ATOM 869 N N . PRO A 1 106 ? 8.427 9.513 -9.450 1.00 94.44 106 PRO A N 1
ATOM 870 C CA . PRO A 1 106 ? 7.142 8.866 -9.726 1.00 94.44 106 PRO A CA 1
ATOM 871 C C . PRO A 1 106 ? 6.322 9.488 -10.862 1.00 94.44 106 PRO A C 1
ATOM 873 O O . PRO A 1 106 ? 5.609 8.772 -11.558 1.00 94.44 106 PRO A O 1
ATOM 876 N N . SER A 1 107 ? 6.476 10.790 -11.134 1.00 94.44 107 SER A N 1
ATOM 877 C CA . SER A 1 107 ? 5.832 11.451 -12.281 1.00 94.44 107 SER A CA 1
ATOM 878 C C . SER A 1 107 ? 6.291 10.925 -13.647 1.00 94.44 107 SER A C 1
ATOM 880 O O . SER A 1 107 ? 5.588 11.093 -14.639 1.00 94.44 107 SER A O 1
ATOM 882 N N . SER A 1 108 ? 7.464 10.290 -13.717 1.00 95.06 108 SER A N 1
ATOM 883 C CA . SER A 1 108 ? 8.018 9.702 -14.944 1.00 95.06 108 SER A CA 1
ATOM 884 C C . SER A 1 108 ? 7.644 8.230 -15.142 1.00 95.06 108 SER A C 1
ATOM 886 O O . SER A 1 108 ? 7.869 7.675 -16.214 1.00 95.06 108 SER A O 1
ATOM 888 N N . TRP A 1 109 ? 7.083 7.570 -14.125 1.00 95.12 109 TRP A N 1
ATOM 889 C CA . TRP A 1 109 ? 6.749 6.146 -14.194 1.00 95.12 109 TRP A CA 1
ATOM 890 C C . TRP A 1 109 ? 5.728 5.786 -15.282 1.00 95.12 109 TRP A C 1
ATOM 892 O O . TRP A 1 109 ? 5.946 4.772 -15.944 1.00 95.12 109 TRP A O 1
ATOM 902 N N . PRO A 1 110 ? 4.683 6.595 -15.563 1.00 93.38 110 PRO A N 1
ATOM 903 C CA . PRO A 1 110 ? 3.723 6.280 -16.624 1.00 93.38 110 PRO A CA 1
ATOM 904 C C . PRO A 1 110 ? 4.333 6.172 -18.029 1.00 93.38 110 PRO A C 1
ATOM 906 O O . PRO A 1 110 ? 3.745 5.534 -18.895 1.00 93.38 110 PRO A O 1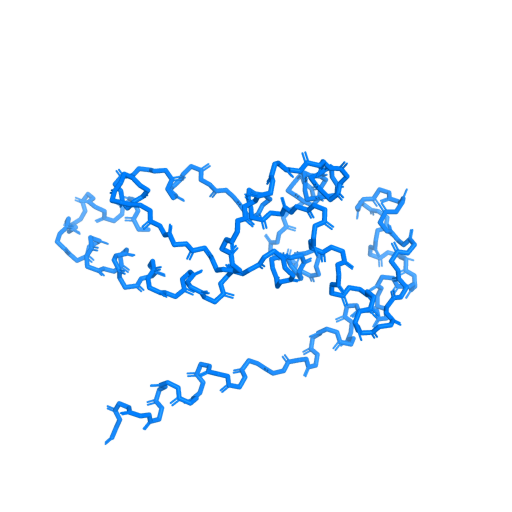
ATOM 909 N N . SER A 1 111 ? 5.503 6.773 -18.270 1.00 94.00 111 SER A N 1
ATOM 910 C CA . SER A 1 111 ? 6.244 6.667 -19.534 1.00 94.00 111 SER A CA 1
ATOM 911 C C . SER A 1 111 ? 7.474 5.753 -19.444 1.00 94.00 111 SER A C 1
ATOM 913 O O . SER A 1 111 ? 8.186 5.570 -20.433 1.00 94.00 111 SER A O 1
ATOM 915 N N . ASN A 1 112 ? 7.736 5.151 -18.281 1.00 93.88 112 ASN A N 1
ATOM 916 C CA . ASN A 1 112 ? 8.864 4.255 -18.068 1.00 93.88 112 ASN A CA 1
ATOM 917 C C . ASN A 1 112 ? 8.497 2.814 -18.464 1.00 93.88 112 ASN A C 1
ATOM 919 O O . ASN A 1 112 ? 7.652 2.175 -17.840 1.00 93.88 112 ASN A O 1
ATOM 923 N N . ALA A 1 113 ? 9.177 2.274 -19.478 1.00 92.44 113 ALA A N 1
ATOM 924 C CA . ALA A 1 113 ? 8.891 0.938 -20.003 1.00 92.44 113 ALA A CA 1
ATOM 925 C C . ALA A 1 113 ? 9.087 -0.192 -18.971 1.00 92.44 113 ALA A C 1
ATOM 927 O O . ALA A 1 113 ? 8.285 -1.127 -18.943 1.00 92.44 113 ALA A O 1
ATOM 928 N N . SER A 1 114 ? 10.110 -0.110 -18.107 1.00 90.06 114 SER A N 1
ATOM 929 C CA . SER A 1 114 ? 10.314 -1.093 -17.031 1.00 90.06 114 SER A CA 1
ATOM 930 C C . SER A 1 114 ? 9.151 -1.060 -16.041 1.00 90.06 114 SER A C 1
ATOM 932 O O . SER A 1 114 ? 8.605 -2.109 -15.715 1.00 90.06 114 SER A O 1
ATOM 934 N N . PHE A 1 115 ? 8.725 0.133 -15.615 1.00 93.44 115 PHE A N 1
ATOM 935 C CA . PHE A 1 115 ? 7.589 0.285 -14.704 1.00 93.44 115 PHE A CA 1
ATOM 936 C C . PHE A 1 115 ? 6.302 -0.296 -15.295 1.00 93.44 115 PHE A C 1
ATOM 938 O O . PHE A 1 115 ? 5.642 -1.093 -14.634 1.00 93.44 115 PHE A O 1
ATOM 945 N N . LEU A 1 116 ? 5.968 0.050 -16.543 1.00 93.00 116 LEU A N 1
ATOM 946 C CA . LEU A 1 116 ? 4.753 -0.437 -17.205 1.00 93.00 116 LEU A CA 1
ATOM 947 C C . LEU A 1 116 ? 4.729 -1.965 -17.314 1.00 93.00 116 LEU A C 1
ATOM 949 O O . LEU A 1 116 ? 3.707 -2.586 -17.032 1.00 93.00 116 LEU A O 1
ATOM 953 N N . ARG A 1 117 ? 5.869 -2.580 -17.649 1.00 90.75 117 ARG A N 1
ATOM 954 C CA . ARG A 1 117 ? 5.996 -4.040 -17.728 1.00 90.75 117 ARG A CA 1
ATOM 955 C C . ARG A 1 117 ? 5.762 -4.711 -16.378 1.00 90.75 117 ARG A C 1
ATOM 957 O O . ARG A 1 117 ? 5.073 -5.723 -16.295 1.00 90.75 117 ARG A O 1
ATOM 964 N N . VAL A 1 118 ? 6.346 -4.154 -15.320 1.00 90.19 118 VAL A N 1
ATOM 965 C CA . VAL A 1 118 ? 6.189 -4.682 -13.962 1.00 90.19 118 VAL A CA 1
ATOM 966 C C . VAL A 1 118 ? 4.760 -4.478 -13.468 1.00 90.19 118 VAL A C 1
ATOM 968 O O . VAL A 1 118 ? 4.192 -5.395 -12.881 1.00 90.19 118 VAL A O 1
ATOM 971 N N . LYS A 1 119 ? 4.158 -3.316 -13.749 1.00 91.75 119 LYS A N 1
ATOM 972 C CA . LYS A 1 119 ? 2.753 -3.032 -13.447 1.00 91.75 119 LYS A CA 1
ATOM 973 C C . LYS A 1 119 ? 1.843 -4.074 -14.093 1.00 91.75 119 LYS A C 1
ATOM 975 O O . LYS A 1 119 ? 1.027 -4.669 -13.400 1.00 91.75 119 LYS A O 1
ATOM 980 N N . GLU A 1 120 ? 2.023 -4.353 -15.383 1.00 90.12 120 GLU A N 1
ATOM 981 C CA . GLU A 1 120 ? 1.250 -5.377 -16.097 1.00 90.12 120 GLU A CA 1
ATOM 982 C C . GLU A 1 120 ? 1.394 -6.756 -15.441 1.00 90.12 120 GLU A C 1
ATOM 984 O O . GLU A 1 120 ? 0.393 -7.415 -15.174 1.00 90.12 120 GLU A O 1
ATOM 989 N N . GLN A 1 121 ? 2.620 -7.166 -15.098 1.00 86.31 121 GLN A N 1
ATOM 990 C CA . GLN A 1 121 ? 2.864 -8.429 -14.396 1.00 86.31 121 GLN A CA 1
ATOM 991 C C . GLN A 1 121 ? 2.174 -8.477 -13.028 1.00 86.31 121 GLN A C 1
ATOM 993 O O . GLN A 1 121 ? 1.541 -9.478 -12.697 1.00 86.31 121 GLN A O 1
ATOM 998 N N . MET A 1 122 ? 2.261 -7.403 -12.244 1.00 84.19 122 MET A N 1
ATOM 999 C CA . MET A 1 122 ? 1.658 -7.327 -10.913 1.00 84.19 122 MET A CA 1
ATOM 1000 C C . MET A 1 122 ? 0.134 -7.384 -10.953 1.00 84.19 122 MET A C 1
ATOM 1002 O O . MET A 1 122 ? -0.466 -8.064 -10.126 1.00 84.19 122 MET A O 1
ATOM 1006 N N . MET A 1 123 ? -0.487 -6.775 -11.964 1.00 83.12 123 MET A N 1
ATOM 1007 C CA . MET A 1 123 ? -1.939 -6.826 -12.172 1.00 83.12 123 MET A CA 1
ATOM 1008 C C . MET A 1 123 ? -2.455 -8.239 -12.499 1.00 83.12 123 MET A C 1
ATOM 1010 O O . MET A 1 123 ? -3.654 -8.492 -12.401 1.00 83.12 123 MET A O 1
ATOM 1014 N N . THR A 1 124 ? -1.576 -9.185 -12.858 1.00 84.06 124 THR A N 1
ATOM 1015 C CA . THR A 1 124 ? -1.959 -10.597 -13.047 1.00 84.06 124 THR A CA 1
ATOM 1016 C C . THR A 1 124 ? -2.013 -11.403 -11.748 1.00 84.06 124 THR A C 1
ATOM 1018 O O . THR A 1 124 ? -2.562 -12.511 -11.741 1.00 84.06 124 THR A O 1
ATOM 1021 N N . LEU A 1 125 ? -1.457 -10.881 -10.646 1.00 78.75 125 LEU A N 1
ATOM 1022 C CA . LEU A 1 125 ? -1.472 -11.569 -9.360 1.00 78.75 125 LEU A CA 1
ATOM 1023 C C . LEU A 1 125 ? -2.905 -11.645 -8.829 1.00 78.75 125 LEU A C 1
ATOM 1025 O O . LEU A 1 125 ? -3.564 -10.636 -8.599 1.00 78.75 125 LEU A O 1
ATOM 1029 N N . ARG A 1 126 ? -3.391 -12.868 -8.603 1.00 71.06 126 ARG A N 1
ATOM 1030 C CA . ARG A 1 126 ? -4.702 -13.095 -7.988 1.00 71.06 126 ARG A CA 1
ATOM 1031 C C . ARG A 1 126 ? -4.561 -13.151 -6.471 1.00 71.06 126 ARG A C 1
ATOM 1033 O O . ARG A 1 126 ? -3.755 -13.924 -5.954 1.00 71.06 126 ARG A O 1
ATOM 1040 N N . ALA A 1 127 ? -5.406 -12.410 -5.760 1.00 66.50 127 ALA A N 1
ATOM 1041 C CA . ALA A 1 127 ? -5.584 -12.548 -4.316 1.00 66.50 127 ALA A CA 1
ATOM 1042 C C . ALA A 1 127 ? -6.419 -13.807 -4.011 1.00 66.50 127 ALA A C 1
ATOM 1044 O O . ALA A 1 127 ? -7.620 -13.747 -3.766 1.00 66.50 127 ALA A O 1
ATOM 1045 N N . ILE A 1 128 ? -5.785 -14.980 -4.090 1.00 57.88 128 ILE A N 1
ATOM 1046 C CA . ILE A 1 128 ? -6.465 -16.277 -3.909 1.00 57.88 128 ILE A CA 1
ATOM 1047 C C . ILE A 1 128 ? -6.937 -16.458 -2.452 1.00 57.88 128 ILE A C 1
ATOM 1049 O O . ILE A 1 128 ? -7.934 -17.129 -2.199 1.00 57.88 128 ILE A O 1
ATOM 1053 N N . ASN A 1 129 ? -6.265 -15.815 -1.493 1.00 57.94 129 ASN A N 1
ATOM 1054 C CA . ASN A 1 129 ? -6.508 -16.039 -0.068 1.00 57.94 129 ASN A CA 1
ATOM 1055 C C . ASN A 1 129 ? -7.862 -15.486 0.424 1.00 57.94 129 ASN A C 1
ATOM 1057 O O . ASN A 1 129 ? -8.557 -16.164 1.174 1.00 57.94 129 ASN A O 1
ATOM 1061 N N . ASP A 1 130 ? -8.304 -14.331 -0.087 1.00 57.75 130 ASP A N 1
ATOM 1062 C CA . ASP A 1 130 ? -9.632 -13.767 0.222 1.00 57.75 130 ASP A CA 1
ATOM 1063 C C . ASP A 1 130 ? -10.783 -14.659 -0.275 1.00 57.75 130 ASP A C 1
ATOM 1065 O O . ASP A 1 130 ? -11.895 -14.603 0.249 1.00 57.75 130 ASP A O 1
ATOM 1069 N N . THR A 1 131 ? -10.534 -15.482 -1.301 1.00 51.81 131 THR A N 1
ATOM 1070 C CA . THR A 1 131 ? -11.517 -16.458 -1.798 1.00 51.81 131 THR A CA 1
ATOM 1071 C C . THR A 1 131 ? -11.615 -17.643 -0.840 1.00 51.81 131 THR A C 1
ATOM 1073 O O . THR A 1 131 ? -12.718 -18.032 -0.468 1.00 51.81 131 THR A O 1
ATOM 1076 N N . ALA A 1 132 ? -10.476 -18.148 -0.355 1.00 52.50 132 ALA A N 1
ATOM 1077 C CA . ALA A 1 132 ? -10.437 -19.252 0.603 1.00 52.50 132 ALA A CA 1
ATOM 1078 C C . ALA A 1 132 ? -11.115 -18.907 1.945 1.00 52.50 132 ALA A C 1
ATOM 1080 O O . ALA A 1 132 ? -11.834 -19.739 2.491 1.00 52.50 132 ALA A O 1
ATOM 1081 N N . GLU A 1 133 ? -10.951 -17.683 2.464 1.00 57.22 133 GLU A N 1
ATOM 1082 C CA . GLU A 1 133 ? -11.639 -17.258 3.697 1.00 57.22 133 GLU A CA 1
ATOM 1083 C C . GLU A 1 133 ? -13.156 -17.083 3.521 1.00 57.22 133 GLU A C 1
ATOM 1085 O O . GLU A 1 133 ? -13.917 -17.327 4.457 1.00 57.22 133 GLU A O 1
ATOM 1090 N N . ARG A 1 134 ? -13.618 -16.676 2.330 1.00 56.94 134 ARG A N 1
ATOM 1091 C CA . ARG A 1 134 ? -15.056 -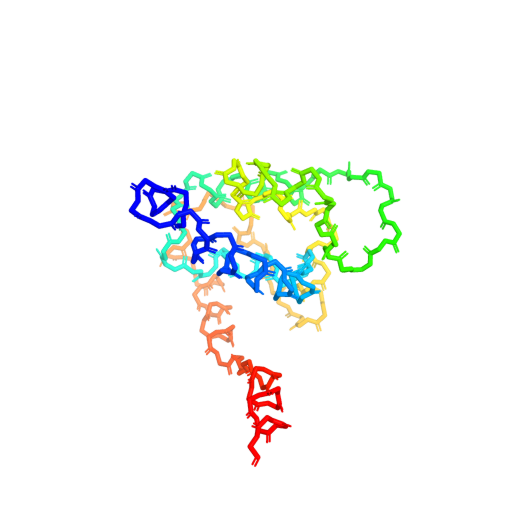16.536 2.031 1.00 56.94 134 ARG A CA 1
ATOM 1092 C C . ARG A 1 134 ? -15.741 -17.883 1.824 1.00 56.94 134 ARG A C 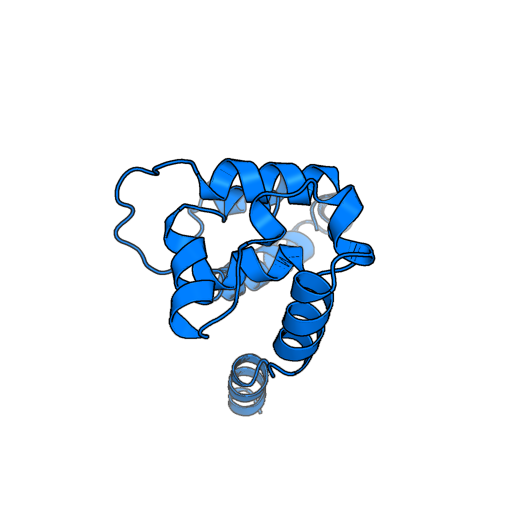1
ATOM 1094 O O . ARG A 1 134 ? -16.914 -18.011 2.157 1.00 56.94 134 ARG A O 1
ATOM 1101 N N . GLU A 1 135 ? -15.026 -18.874 1.296 1.00 51.91 135 GLU A N 1
ATOM 1102 C CA . GLU A 1 135 ? -15.556 -20.227 1.092 1.00 51.91 135 GLU A CA 1
ATOM 1103 C C . GLU A 1 135 ? -15.664 -21.031 2.395 1.00 51.91 135 GLU A C 1
ATOM 1105 O O . GLU A 1 135 ? -16.540 -21.879 2.503 1.00 51.91 135 GLU A O 1
ATOM 1110 N N . GLN A 1 136 ? -14.844 -20.742 3.411 1.00 49.47 136 GLN A N 1
ATOM 1111 C CA . GLN A 1 136 ? -14.907 -21.414 4.722 1.00 49.47 136 GLN A CA 1
ATOM 1112 C C . GLN A 1 136 ? -16.059 -20.938 5.628 1.00 49.47 136 GLN A C 1
ATOM 1114 O O . GLN A 1 136 ? -16.263 -21.502 6.702 1.00 49.47 136 GLN A O 1
ATOM 1119 N N . LEU A 1 137 ? -16.787 -19.891 5.226 1.00 47.78 137 LEU A N 1
ATOM 1120 C CA . LEU A 1 137 ? -17.904 -19.303 5.978 1.00 47.78 137 LEU A CA 1
ATOM 1121 C C . LEU A 1 137 ? -19.290 -19.641 5.392 1.00 47.78 137 LEU A C 1
ATOM 1123 O O . LEU A 1 137 ? -20.284 -19.103 5.882 1.00 47.78 137 LEU A O 1
ATOM 1127 N N . ASN A 1 138 ? -19.357 -20.520 4.386 1.00 38.28 138 ASN A N 1
ATOM 1128 C CA . ASN A 1 138 ? -20.598 -21.062 3.810 1.00 38.28 138 ASN A CA 1
ATOM 1129 C C . ASN A 1 138 ? -20.759 -22.550 4.140 1.00 38.28 138 ASN A C 1
ATOM 1131 O O . ASN A 1 138 ? -21.922 -23.011 4.137 1.00 38.28 138 ASN A O 1
#

Sequence (138 aa):
MKAYETVDKTISKAALQKFCQHLWYLVDEVAVLSVFDDDVDQETKIKIVKNLSKENPPVYSKHYIPSNEDLYGLLYEKDIDNFISNKSKTLFHRFKIDNSFLNNCPSSWPSNASFLRVKEQMMTLRAINDTAEREQLN